Protein AF-A0A067LDG4-F1 (afdb_monomer_lite)

Structure (mmCIF, N/CA/C/O backbone):
data_AF-A0A067LDG4-F1
#
_entry.id   AF-A0A067LDG4-F1
#
loop_
_atom_site.group_PDB
_atom_site.id
_atom_site.type_symbol
_atom_site.label_atom_id
_atom_site.label_alt_id
_atom_site.label_comp_id
_atom_site.label_asym_id
_atom_site.label_entity_id
_atom_site.label_seq_id
_atom_site.pdbx_PDB_ins_code
_atom_site.Cartn_x
_atom_site.Cartn_y
_atom_site.Cartn_z
_atom_site.occupancy
_atom_site.B_iso_or_equiv
_atom_site.auth_seq_id
_atom_site.auth_comp_id
_atom_site.auth_asym_id
_atom_site.auth_atom_id
_atom_site.pdbx_PDB_model_num
ATOM 1 N N . MET A 1 1 ? 9.334 7.105 29.281 1.00 53.78 1 MET A N 1
ATOM 2 C CA . MET A 1 1 ? 8.757 7.695 30.504 1.00 53.78 1 MET A CA 1
ATOM 3 C C . MET A 1 1 ? 7.246 7.541 30.414 1.00 53.78 1 MET A C 1
ATOM 5 O O . MET A 1 1 ? 6.688 7.866 29.380 1.00 53.78 1 MET A O 1
ATOM 9 N N . MET A 1 2 ? 6.583 6.983 31.432 1.00 57.06 2 MET A N 1
ATOM 10 C CA . MET A 1 2 ? 5.115 6.797 31.437 1.00 57.06 2 MET A CA 1
ATOM 11 C C . MET A 1 2 ? 4.341 8.130 31.498 1.00 57.06 2 MET A C 1
ATOM 13 O O . MET A 1 2 ? 3.148 8.171 31.218 1.00 57.06 2 MET A O 1
ATOM 17 N N . THR A 1 3 ? 5.025 9.218 31.853 1.00 65.62 3 THR A N 1
ATOM 18 C CA . THR A 1 3 ? 4.468 10.563 32.041 1.00 65.62 3 THR A CA 1
ATOM 19 C C . THR A 1 3 ? 4.095 11.250 30.730 1.00 65.62 3 THR A C 1
ATOM 21 O O . THR A 1 3 ? 3.073 11.927 30.677 1.00 65.62 3 THR A O 1
ATOM 24 N N . ASP A 1 4 ? 4.849 11.019 29.652 1.00 75.94 4 ASP A N 1
ATOM 25 C CA . ASP A 1 4 ? 4.655 11.737 28.384 1.00 75.94 4 ASP A CA 1
ATOM 26 C C . ASP A 1 4 ? 3.335 11.359 27.700 1.00 75.94 4 ASP A C 1
ATOM 28 O O . ASP A 1 4 ? 2.701 12.198 27.064 1.00 75.94 4 ASP A O 1
ATOM 32 N N . PHE A 1 5 ? 2.895 10.107 27.860 1.00 75.81 5 PHE A N 1
ATOM 33 C CA . PHE A 1 5 ? 1.626 9.628 27.307 1.00 75.81 5 PHE A CA 1
ATOM 34 C C . PHE A 1 5 ? 0.422 10.218 28.051 1.00 75.81 5 PHE A C 1
ATOM 36 O O . PHE A 1 5 ? -0.535 10.664 27.425 1.00 75.81 5 PHE A O 1
ATOM 43 N N . ALA A 1 6 ? 0.483 10.279 29.384 1.00 77.94 6 ALA A N 1
ATOM 44 C CA . ALA A 1 6 ? -0.567 10.899 30.190 1.00 77.94 6 ALA A CA 1
ATOM 45 C C . ALA A 1 6 ? -0.684 12.404 29.899 1.00 77.94 6 ALA A C 1
ATOM 47 O O . ALA A 1 6 ? -1.790 12.920 29.747 1.00 77.94 6 ALA A O 1
ATOM 48 N N . GLU A 1 7 ? 0.445 13.102 29.747 1.00 79.94 7 GLU A N 1
ATOM 49 C CA . GLU A 1 7 ? 0.438 14.506 29.330 1.00 79.94 7 GLU A CA 1
ATOM 50 C C . GLU A 1 7 ? -0.125 14.707 27.919 1.00 79.94 7 GLU A C 1
ATOM 52 O O . GLU A 1 7 ? -0.847 15.677 27.687 1.00 79.94 7 GLU A O 1
ATOM 57 N N . GLN A 1 8 ? 0.184 13.811 26.979 1.00 77.88 8 GLN A N 1
ATOM 58 C CA . GLN A 1 8 ? -0.366 13.860 25.622 1.00 77.88 8 GLN A CA 1
ATOM 59 C C . GLN A 1 8 ? -1.874 13.596 25.597 1.00 77.88 8 GLN A C 1
ATOM 61 O O . GLN A 1 8 ? -2.580 14.271 24.854 1.00 77.88 8 GLN A O 1
ATOM 66 N N . LEU A 1 9 ? -2.382 12.691 26.441 1.00 74.69 9 LEU A N 1
ATOM 67 C CA . LEU A 1 9 ? -3.823 12.463 26.587 1.00 74.69 9 LEU A CA 1
ATOM 68 C C . LEU A 1 9 ? -4.543 13.707 27.114 1.00 74.69 9 LEU A C 1
ATOM 70 O O . LEU A 1 9 ? -5.576 14.086 26.575 1.00 74.69 9 LEU A O 1
ATOM 74 N N . ILE A 1 10 ? -3.980 14.387 28.114 1.00 77.50 10 ILE A N 1
ATOM 75 C CA . ILE A 1 10 ? -4.567 15.621 28.665 1.00 77.50 10 ILE A CA 1
ATOM 76 C C . ILE A 1 10 ? -4.559 16.759 27.631 1.00 77.50 10 ILE A C 1
ATOM 78 O O . ILE A 1 10 ? -5.457 17.595 27.625 1.00 77.50 10 ILE A O 1
ATOM 82 N N . LYS A 1 11 ? -3.552 16.795 26.751 1.00 81.56 11 LYS A N 1
ATOM 83 C CA . LYS A 1 11 ? -3.420 17.794 25.676 1.00 81.56 11 LYS A CA 1
ATOM 84 C C . LYS A 1 11 ? -4.180 17.415 24.398 1.00 81.56 11 LYS A C 1
ATOM 86 O O . LYS A 1 11 ? -4.167 18.198 23.449 1.00 81.56 11 LYS A O 1
ATOM 91 N N . SER A 1 12 ? -4.793 16.231 24.342 1.00 76.00 12 SER A N 1
ATOM 92 C CA . SER A 1 12 ? -5.515 15.786 23.153 1.00 76.00 12 SER A CA 1
ATOM 93 C C . SER A 1 12 ? -6.808 16.589 22.971 1.00 76.00 12 SER A C 1
ATOM 95 O O . SER A 1 12 ? -7.459 16.946 23.955 1.00 76.00 12 SER A O 1
ATOM 97 N N . PRO A 1 13 ? -7.164 16.941 21.726 1.00 81.81 13 PRO A N 1
ATOM 98 C CA . PRO A 1 13 ? -8.389 17.675 21.458 1.00 81.81 13 PRO A CA 1
ATOM 99 C C . PRO A 1 13 ? -9.611 16.849 21.863 1.00 81.81 13 PRO A C 1
ATOM 101 O O . PRO A 1 13 ? -9.662 15.638 21.644 1.00 81.81 13 PRO A O 1
ATOM 104 N N . GLU A 1 14 ? -10.602 17.524 22.442 1.00 85.00 14 GLU A N 1
ATOM 105 C CA . GLU A 1 14 ? -11.849 16.891 22.852 1.00 85.00 14 GLU A CA 1
ATOM 106 C C . GLU A 1 14 ? -12.592 16.375 21.604 1.00 85.00 14 GLU A C 1
ATOM 108 O O . GLU A 1 14 ? -12.735 17.117 20.624 1.00 85.00 14 GLU A O 1
ATOM 113 N N . PRO A 1 15 ? -13.020 15.101 21.579 1.00 84.69 15 PRO A N 1
ATOM 114 C CA . PRO A 1 15 ? -13.670 14.536 20.408 1.00 84.69 15 PRO A CA 1
ATOM 115 C C . PRO A 1 15 ? -15.027 15.201 20.171 1.00 84.69 15 PRO A C 1
ATOM 117 O O . PRO A 1 15 ? -15.773 15.500 21.105 1.00 84.69 15 PRO A O 1
ATOM 120 N N . SER A 1 16 ? -15.381 15.388 18.901 1.00 90.56 16 SER A N 1
ATOM 121 C CA . SER A 1 16 ? -16.717 15.863 18.535 1.00 90.56 16 SER A CA 1
ATOM 122 C C . SER A 1 16 ? -17.799 14.839 18.903 1.00 90.56 16 SER A C 1
ATOM 12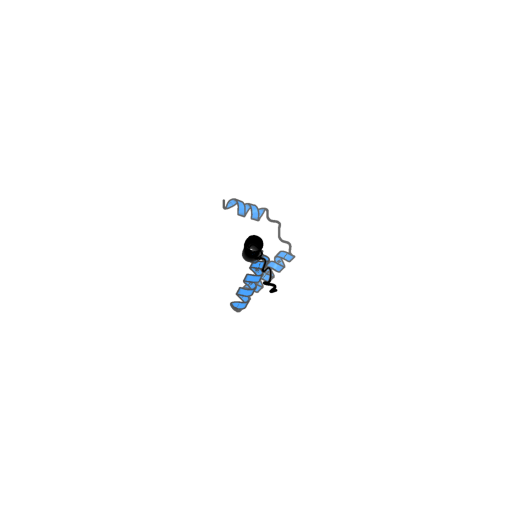4 O O . SER A 1 16 ? -17.545 13.638 19.025 1.00 90.56 16 SER A O 1
ATOM 126 N N . PHE A 1 17 ? -19.045 15.303 19.030 1.00 87.38 17 PHE A N 1
ATOM 127 C CA . PHE A 1 17 ? -20.190 14.427 19.293 1.00 87.38 17 PHE A CA 1
ATOM 128 C C . PHE A 1 17 ? -20.355 13.341 18.217 1.00 87.38 17 PHE A C 1
ATOM 130 O O . PHE A 1 17 ? -20.630 12.190 18.540 1.00 87.38 17 PHE A O 1
ATOM 137 N N . GLU A 1 18 ? -20.127 13.679 16.948 1.00 90.31 18 GLU A N 1
ATOM 138 C CA . GLU A 1 18 ? -20.181 12.732 15.828 1.00 90.31 18 GLU A 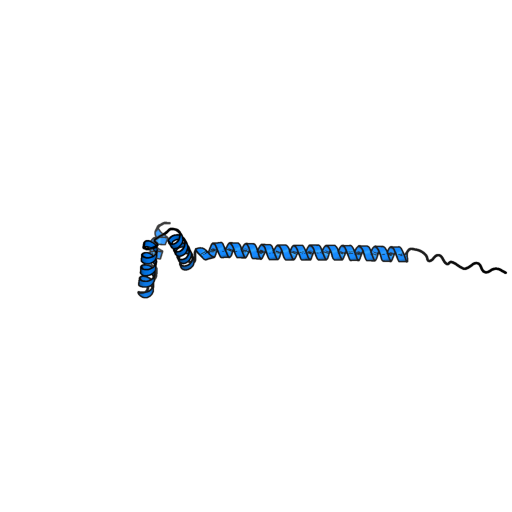CA 1
ATOM 139 C C . GLU A 1 18 ? -19.119 11.637 15.968 1.00 90.31 18 GLU A C 1
ATOM 141 O O . GLU A 1 18 ? -19.430 10.457 15.814 1.00 90.31 18 GLU A O 1
ATOM 146 N N . GLN A 1 19 ? -17.894 12.003 16.358 1.00 83.38 19 GLN A N 1
ATOM 147 C CA . GLN A 1 19 ? -16.825 11.038 16.632 1.00 83.38 19 GLN A CA 1
ATOM 148 C C . GLN A 1 19 ? -17.150 10.142 17.834 1.00 83.38 19 GLN A C 1
ATOM 150 O O . GLN A 1 19 ? -16.881 8.942 17.790 1.00 83.38 19 GLN A O 1
ATOM 155 N N . LEU A 1 20 ? -17.764 10.690 18.888 1.00 87.81 20 LEU A N 1
ATOM 156 C CA . LEU A 1 20 ? -18.212 9.912 20.048 1.00 87.81 20 LEU A CA 1
ATOM 157 C C . LEU A 1 20 ? -19.317 8.913 19.677 1.00 87.81 20 LEU A C 1
ATOM 159 O O . LEU A 1 20 ? -19.275 7.756 20.104 1.00 87.81 20 LEU A O 1
ATOM 163 N N . VAL A 1 21 ? -20.296 9.338 18.874 1.00 86.88 21 VAL A N 1
ATOM 164 C CA . VAL A 1 21 ? -21.394 8.482 18.405 1.00 86.88 21 VAL A CA 1
ATOM 165 C C . VAL A 1 21 ? -20.870 7.380 17.489 1.00 86.88 21 VAL A C 1
ATOM 167 O O . VAL A 1 21 ? -21.218 6.215 17.693 1.00 86.88 21 VAL A O 1
ATOM 170 N N . GLU A 1 22 ? -20.007 7.717 16.531 1.00 86.19 22 GLU A N 1
ATOM 171 C CA . GLU A 1 22 ? -19.431 6.741 15.604 1.00 86.19 22 GLU A CA 1
ATOM 172 C C . GLU A 1 22 ? -18.543 5.734 16.344 1.00 86.19 22 GLU A C 1
ATOM 174 O O . GLU A 1 22 ? -18.711 4.526 16.178 1.00 86.19 22 GLU A O 1
ATOM 179 N N . GLY A 1 23 ? -17.689 6.200 17.264 1.00 83.62 23 GLY A N 1
ATOM 180 C CA . GLY A 1 23 ? -16.870 5.327 18.110 1.00 83.62 23 GLY A CA 1
ATOM 181 C C . GLY A 1 23 ? -17.706 4.405 19.004 1.00 83.62 23 GLY A C 1
ATOM 182 O O . GLY A 1 23 ? -17.402 3.220 19.149 1.00 83.62 23 GLY A O 1
ATOM 183 N N . THR A 1 24 ? -18.812 4.904 19.561 1.00 87.25 24 THR A N 1
ATOM 184 C CA . THR A 1 24 ? -19.726 4.087 20.377 1.00 87.25 24 THR A CA 1
ATOM 185 C C . THR A 1 24 ? -20.442 3.037 19.533 1.00 87.25 24 THR A C 1
ATOM 187 O O . THR A 1 24 ? -20.510 1.869 19.918 1.00 87.25 24 THR A O 1
ATOM 190 N N . LYS A 1 25 ? -20.949 3.426 18.360 1.00 87.12 25 LYS A N 1
ATOM 191 C CA . LYS A 1 25 ? -21.591 2.515 17.408 1.00 87.12 25 LYS A CA 1
ATOM 192 C C . LYS A 1 25 ? -20.621 1.422 16.968 1.00 87.12 25 LYS A C 1
ATOM 194 O O . LYS A 1 25 ? -20.996 0.251 16.951 1.00 87.12 25 LYS A O 1
ATOM 199 N N . PHE A 1 26 ? -19.370 1.791 16.708 1.00 81.62 26 PHE A N 1
ATOM 200 C CA . PHE A 1 26 ? -18.296 0.862 16.404 1.00 81.62 26 PHE A CA 1
ATOM 201 C C . PHE A 1 26 ? -18.085 -0.157 17.543 1.00 81.62 26 PHE A C 1
ATOM 203 O O . PHE A 1 26 ? -18.183 -1.363 17.308 1.00 81.62 26 PHE A O 1
ATOM 210 N N . MET A 1 27 ? -17.917 0.290 18.793 1.00 82.81 27 MET A N 1
ATOM 211 C CA . MET A 1 27 ? -17.735 -0.606 19.950 1.00 82.81 27 MET A CA 1
ATOM 212 C C . MET A 1 27 ? -18.927 -1.541 20.194 1.00 82.81 27 MET A C 1
ATOM 214 O O . MET A 1 27 ? -18.744 -2.735 20.428 1.00 82.81 27 MET A O 1
ATOM 218 N N . VAL A 1 28 ? -20.158 -1.033 20.102 1.00 84.75 28 VAL A N 1
ATOM 219 C CA . VAL A 1 28 ? -21.374 -1.857 20.234 1.00 84.75 28 VAL A CA 1
ATOM 220 C C . VAL A 1 28 ? -21.401 -2.940 19.161 1.00 84.75 28 VAL A C 1
ATOM 222 O O . VAL A 1 28 ? -21.711 -4.098 19.432 1.00 84.75 28 VAL A O 1
ATOM 225 N N . SER A 1 29 ? -21.025 -2.569 17.944 1.00 78.00 29 SER A N 1
ATOM 226 C CA . SER A 1 29 ? -21.025 -3.467 16.804 1.00 78.00 29 SER A CA 1
ATOM 227 C C . SER A 1 29 ? -19.948 -4.564 16.907 1.00 78.00 29 SER A C 1
ATOM 229 O O . SER A 1 29 ? -20.184 -5.685 16.463 1.00 78.00 29 SER A O 1
ATOM 231 N N . MET A 1 30 ? -18.823 -4.287 17.578 1.00 75.12 30 MET A N 1
ATOM 232 C CA . MET A 1 30 ? -17.803 -5.279 17.945 1.00 75.12 30 MET A CA 1
ATOM 233 C C . MET A 1 30 ? -18.330 -6.303 18.953 1.00 75.12 30 MET A C 1
ATOM 235 O O . MET A 1 30 ? -18.195 -7.504 18.743 1.00 75.12 30 MET A O 1
ATOM 239 N N . VAL A 1 31 ? -18.979 -5.840 20.024 1.00 78.94 31 VAL A N 1
ATOM 240 C CA . VAL A 1 31 ? -19.537 -6.711 21.076 1.00 78.94 31 VAL A CA 1
ATOM 241 C C . VAL A 1 31 ? -20.678 -7.590 20.548 1.00 78.94 31 VAL A C 1
ATOM 243 O O . VAL A 1 31 ? -20.911 -8.682 21.059 1.00 78.94 31 VAL A O 1
ATOM 246 N N . GLN A 1 32 ? -21.378 -7.134 19.509 1.00 80.00 32 GLN A N 1
ATOM 247 C CA . GLN A 1 32 ? -22.469 -7.866 18.864 1.00 80.00 32 GLN A CA 1
ATOM 248 C C . GLN A 1 32 ? -22.018 -8.857 17.783 1.00 80.00 32 GLN A C 1
ATOM 250 O O . GLN A 1 32 ? -22.865 -9.572 17.248 1.00 80.00 32 GLN A O 1
ATOM 255 N N . ALA A 1 33 ? -20.727 -8.915 17.435 1.00 77.56 33 ALA A N 1
ATOM 256 C CA . ALA A 1 33 ? -20.234 -9.876 16.453 1.00 77.56 33 ALA A CA 1
ATOM 257 C C . ALA A 1 33 ? -20.485 -11.307 16.957 1.00 77.56 33 ALA A C 1
ATOM 259 O O . ALA A 1 33 ? -19.919 -11.747 17.956 1.00 77.56 33 ALA A O 1
ATOM 260 N N . SER A 1 34 ? -21.383 -12.018 16.276 1.00 65.56 34 SER A N 1
ATOM 261 C CA . SER A 1 34 ? -21.987 -13.255 16.786 1.00 65.56 34 SER A CA 1
ATOM 262 C C . SER A 1 34 ? -21.173 -14.509 16.462 1.00 65.56 34 SER A C 1
ATOM 264 O O . SER A 1 34 ? -21.423 -15.584 17.007 1.00 65.56 34 SER A O 1
ATOM 266 N N . ASN A 1 35 ? -20.189 -14.380 15.570 1.00 80.62 35 ASN A N 1
ATOM 267 C CA . ASN A 1 35 ? -19.291 -15.453 15.173 1.00 80.62 35 ASN A CA 1
ATOM 268 C C . ASN A 1 35 ? -17.875 -14.927 14.882 1.00 80.62 35 ASN A C 1
ATOM 270 O O . ASN A 1 35 ? -17.665 -13.742 14.614 1.00 80.62 35 ASN A O 1
ATOM 274 N N . GLY A 1 36 ? -16.896 -15.836 14.920 1.00 78.38 36 GLY A N 1
ATOM 275 C CA . GLY A 1 36 ? -15.480 -15.497 14.760 1.00 78.38 36 GLY A CA 1
ATOM 276 C C . GLY A 1 36 ? -15.144 -14.827 13.425 1.00 78.38 36 GLY A C 1
ATOM 277 O O . GLY A 1 36 ? -14.244 -14.000 13.379 1.00 78.38 36 GLY A O 1
ATOM 278 N N . THR A 1 37 ? -15.884 -15.119 12.354 1.00 80.81 37 THR A N 1
ATOM 279 C CA . THR A 1 37 ? -15.642 -14.539 11.025 1.00 80.81 37 THR A CA 1
ATOM 280 C C . THR A 1 37 ? -16.107 -13.082 10.947 1.00 80.81 37 THR A C 1
ATOM 282 O O . THR A 1 37 ? -15.392 -12.242 10.404 1.00 80.81 37 THR A O 1
ATOM 285 N N . GLU A 1 38 ? -17.264 -12.757 11.535 1.00 82.44 38 GLU A N 1
ATOM 286 C CA . GLU A 1 38 ? -17.732 -11.372 11.702 1.00 82.44 38 GLU A CA 1
ATOM 287 C C . GLU A 1 38 ? -16.796 -10.567 12.604 1.00 82.44 38 GLU A C 1
ATOM 289 O O . GLU A 1 38 ? -16.495 -9.413 12.303 1.00 82.44 38 GLU A O 1
ATOM 294 N N . TRP A 1 39 ? -16.303 -11.180 13.682 1.00 82.81 39 TRP A N 1
ATOM 295 C CA . TRP A 1 39 ? -15.325 -10.561 14.571 1.00 82.81 39 TRP A CA 1
ATOM 296 C C . TRP A 1 39 ? -14.013 -10.253 13.842 1.00 82.81 39 TRP A C 1
ATOM 298 O O . TRP A 1 39 ? -13.553 -9.116 13.873 1.00 82.81 39 TRP A O 1
ATOM 308 N N . SER A 1 40 ? -13.445 -11.226 13.119 1.00 81.69 40 SER A N 1
ATOM 309 C CA . SER A 1 40 ? -12.226 -11.025 12.324 1.00 81.69 40 SER A CA 1
ATOM 310 C C . SER A 1 40 ? -12.390 -9.927 11.276 1.00 81.69 40 SER A C 1
ATOM 312 O O . SER A 1 40 ? -11.502 -9.095 11.125 1.00 81.69 40 SER A O 1
ATOM 314 N N . LYS A 1 41 ? -13.538 -9.881 10.590 1.00 83.62 41 LYS A N 1
ATOM 315 C CA . LYS A 1 41 ? -13.823 -8.828 9.611 1.00 83.62 41 LYS A CA 1
ATOM 316 C C . LYS A 1 41 ? -13.862 -7.440 10.260 1.00 83.62 41 LYS A C 1
ATOM 318 O O . LYS A 1 41 ? -13.261 -6.509 9.736 1.00 83.62 41 LYS A O 1
ATOM 323 N N . ARG A 1 42 ? -14.531 -7.303 11.407 1.00 79.56 42 ARG A N 1
ATOM 324 C CA . ARG A 1 42 ? -14.625 -6.023 12.125 1.00 79.56 42 ARG A CA 1
ATOM 325 C C . ARG A 1 42 ? -13.300 -5.582 12.742 1.00 79.56 42 ARG A C 1
ATOM 327 O O . ARG A 1 42 ? -13.047 -4.387 12.810 1.00 79.56 42 ARG A O 1
ATOM 334 N N . ILE A 1 43 ? -12.456 -6.526 13.163 1.00 79.19 43 ILE A N 1
ATOM 335 C CA . ILE A 1 43 ? -11.084 -6.233 13.593 1.00 79.19 43 ILE A CA 1
ATOM 336 C C . ILE A 1 43 ? -10.271 -5.660 12.429 1.00 79.19 43 ILE A C 1
ATOM 338 O O . ILE A 1 43 ? -9.634 -4.633 12.621 1.00 79.19 43 ILE A O 1
ATOM 342 N N . SER A 1 44 ? -10.352 -6.230 11.222 1.00 79.88 44 SER A N 1
ATOM 343 C CA . SER A 1 44 ? -9.679 -5.632 10.057 1.00 79.88 44 SER A CA 1
ATOM 344 C C . SER A 1 44 ? -10.193 -4.226 9.733 1.00 79.88 44 SER A C 1
ATOM 346 O O . SER A 1 44 ? -9.393 -3.325 9.522 1.00 79.88 44 SER A O 1
ATOM 348 N N . GLU A 1 45 ? -11.509 -3.995 9.761 1.00 79.19 45 GLU A N 1
ATOM 349 C CA . GLU A 1 45 ? -12.077 -2.649 9.558 1.00 79.19 45 GLU A CA 1
ATOM 350 C C . GLU A 1 45 ? -11.619 -1.652 10.645 1.00 79.19 45 GLU A C 1
ATOM 352 O O . GLU A 1 45 ? -11.445 -0.464 10.374 1.00 79.19 45 GLU A O 1
ATOM 357 N N . PHE A 1 46 ? -11.382 -2.129 11.873 1.00 77.19 46 PHE A N 1
ATOM 358 C CA . PHE A 1 46 ? -10.821 -1.326 12.962 1.00 77.19 46 PHE A CA 1
ATOM 359 C C . PHE A 1 46 ? -9.348 -0.983 12.753 1.00 77.19 46 PHE A C 1
ATOM 361 O O . PHE A 1 46 ? -8.937 0.148 12.997 1.00 77.19 46 PHE A O 1
ATOM 368 N N . GLU A 1 47 ? -8.546 -1.961 12.335 1.00 76.50 47 GLU A N 1
ATOM 369 C CA . GLU A 1 47 ? -7.124 -1.781 12.047 1.00 76.50 47 GLU A CA 1
ATOM 370 C C . GLU A 1 47 ? -6.924 -0.774 10.911 1.00 76.50 47 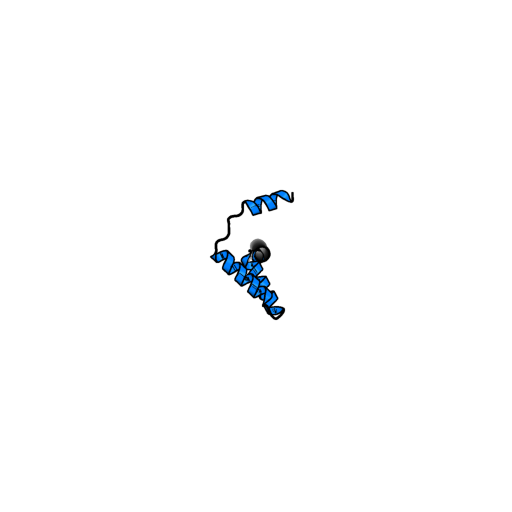GLU A C 1
ATOM 372 O O . GLU A 1 47 ? -6.040 0.079 11.010 1.00 76.50 47 GLU A O 1
ATOM 377 N N . ASP A 1 48 ? -7.787 -0.812 9.893 1.00 73.62 48 ASP A N 1
ATOM 378 C CA . ASP A 1 48 ? -7.840 0.185 8.822 1.00 73.62 48 ASP A CA 1
ATOM 379 C C . ASP A 1 48 ? -8.258 1.566 9.353 1.00 73.62 48 ASP A C 1
ATOM 381 O O . ASP A 1 48 ? -7.603 2.563 9.053 1.00 73.62 48 ASP A O 1
ATOM 385 N N . PHE A 1 49 ? -9.296 1.645 10.199 1.00 71.88 49 PHE A N 1
ATOM 386 C CA . PHE A 1 49 ? -9.730 2.903 10.826 1.00 71.88 49 PHE A CA 1
ATOM 387 C C . PHE A 1 49 ? -8.629 3.557 11.675 1.00 71.88 49 PHE A C 1
ATOM 389 O O . PHE A 1 49 ? -8.480 4.779 11.671 1.00 71.88 49 PHE A O 1
ATOM 396 N N . LEU A 1 50 ? -7.841 2.753 12.392 1.00 72.31 50 LEU A N 1
ATOM 397 C CA . LEU A 1 50 ? -6.710 3.228 13.188 1.00 72.31 50 LEU A CA 1
ATOM 398 C C . LEU A 1 50 ? -5.451 3.510 12.348 1.00 72.31 50 LEU A C 1
ATOM 400 O O . LEU A 1 50 ? -4.464 4.002 12.893 1.00 72.31 50 LEU A O 1
ATOM 404 N N . GLY A 1 51 ? -5.460 3.191 11.049 1.00 68.06 51 GLY A N 1
ATOM 405 C CA . GLY A 1 51 ? -4.294 3.308 10.169 1.00 68.06 51 GLY A CA 1
ATOM 406 C C . GLY A 1 51 ? -3.175 2.308 10.483 1.00 68.06 51 GLY A C 1
ATOM 407 O O . GLY A 1 51 ? -2.048 2.483 10.032 1.00 68.06 51 GLY A O 1
ATOM 408 N N . ILE A 1 52 ? -3.467 1.265 11.263 1.00 69.25 52 ILE A N 1
ATOM 409 C CA . ILE A 1 52 ? -2.503 0.244 11.700 1.00 69.25 52 ILE A CA 1
ATOM 410 C C . ILE A 1 52 ? -2.434 -0.901 10.677 1.00 69.25 52 ILE A C 1
ATOM 412 O O . ILE A 1 52 ? -1.367 -1.479 10.469 1.00 69.25 52 ILE A O 1
ATOM 416 N N . GLY A 1 53 ? -3.547 -1.197 9.995 1.00 62.66 53 GLY A N 1
ATOM 417 C CA . GLY A 1 53 ? -3.620 -2.227 8.950 1.00 62.66 53 GLY A CA 1
ATOM 418 C C . GLY A 1 53 ? -2.809 -1.888 7.693 1.00 62.66 53 GLY A C 1
ATOM 419 O O . GLY A 1 53 ? -2.324 -2.776 6.986 1.00 62.66 53 GLY A O 1
ATOM 420 N N . ASP A 1 54 ? -2.583 -0.598 7.449 1.00 63.59 54 ASP A N 1
ATOM 421 C CA . ASP A 1 54 ? -2.022 -0.106 6.193 1.00 63.59 54 ASP A CA 1
ATOM 422 C C . ASP A 1 54 ? -0.483 -0.050 6.197 1.00 63.59 54 ASP A C 1
ATOM 424 O O . ASP A 1 54 ? 0.150 -0.196 5.153 1.00 63.59 54 ASP A O 1
ATOM 428 N N . GLU A 1 55 ? 0.163 0.083 7.360 1.00 64.44 55 GLU A N 1
ATOM 429 C CA . GLU A 1 55 ? 1.625 0.253 7.455 1.00 64.44 55 GLU A CA 1
ATOM 430 C C . GLU A 1 55 ? 2.384 -1.019 7.019 1.00 64.44 55 GLU A C 1
ATOM 432 O O . GLU A 1 55 ? 3.342 -0.959 6.241 1.00 64.44 55 GLU A O 1
ATOM 437 N N . ALA A 1 56 ? 1.917 -2.200 7.447 1.00 62.69 56 ALA A N 1
ATOM 438 C CA . ALA A 1 56 ? 2.509 -3.478 7.046 1.00 62.69 56 ALA A CA 1
ATOM 439 C C . ALA A 1 56 ? 2.220 -3.805 5.570 1.00 62.69 56 ALA A C 1
ATOM 441 O O . ALA A 1 56 ? 3.111 -4.257 4.844 1.00 62.69 56 ALA A O 1
ATOM 442 N N . SER A 1 57 ? 0.997 -3.527 5.102 1.00 72.00 57 SER A N 1
ATOM 443 C CA . SER A 1 57 ? 0.601 -3.682 3.696 1.00 72.00 57 SER A CA 1
ATOM 444 C C . SER A 1 57 ? 1.444 -2.788 2.779 1.00 72.00 57 SER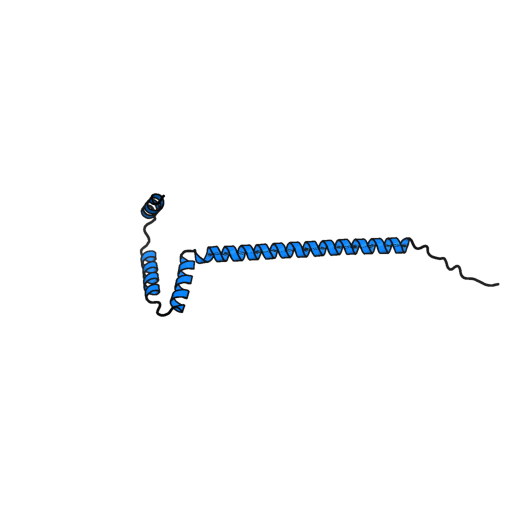 A C 1
ATOM 446 O O . SER A 1 57 ? 1.982 -3.244 1.764 1.00 72.00 57 SER A O 1
ATOM 448 N N . LYS A 1 58 ? 1.669 -1.536 3.186 1.00 75.62 58 LYS A N 1
ATOM 449 C CA . LYS A 1 58 ? 2.510 -0.564 2.485 1.00 75.62 58 LYS A CA 1
ATOM 450 C C . LYS A 1 58 ? 3.964 -1.021 2.397 1.00 75.62 58 LYS A C 1
ATOM 452 O O . LYS A 1 58 ? 4.525 -1.010 1.302 1.00 75.62 58 LYS A O 1
ATOM 457 N N . MET A 1 59 ? 4.546 -1.517 3.492 1.00 77.62 59 MET A N 1
ATOM 458 C CA . MET A 1 59 ? 5.902 -2.085 3.487 1.00 77.62 59 MET A CA 1
ATOM 459 C C . MET A 1 59 ? 6.033 -3.276 2.526 1.00 77.62 59 MET A C 1
ATOM 461 O O . MET A 1 59 ? 7.011 -3.371 1.784 1.00 77.62 59 MET A O 1
ATOM 465 N N . VAL A 1 60 ? 5.049 -4.180 2.501 1.00 80.56 60 VAL A N 1
ATOM 466 C CA . VAL A 1 60 ? 5.054 -5.348 1.603 1.00 80.56 60 VAL A CA 1
ATOM 467 C C . VAL A 1 60 ? 4.966 -4.921 0.137 1.00 80.56 60 VAL A C 1
ATOM 469 O O . VAL A 1 60 ? 5.713 -5.435 -0.701 1.00 80.56 60 VAL A O 1
ATOM 472 N N . GLN A 1 61 ? 4.096 -3.962 -0.193 1.00 83.31 61 GLN A N 1
ATOM 473 C CA . GLN A 1 61 ? 3.998 -3.428 -1.555 1.00 83.31 61 GLN A CA 1
ATOM 474 C C . GLN A 1 61 ? 5.270 -2.682 -1.971 1.00 83.31 61 GLN A C 1
ATOM 476 O O . GLN A 1 61 ? 5.716 -2.828 -3.109 1.00 83.31 61 GLN A O 1
ATOM 481 N N . GLU A 1 62 ? 5.901 -1.947 -1.053 1.00 85.75 62 GLU A N 1
ATOM 482 C CA . GLU A 1 62 ? 7.167 -1.258 -1.299 1.00 85.75 62 GLU A CA 1
ATOM 483 C C . GLU A 1 62 ? 8.302 -2.247 -1.605 1.00 85.75 62 GLU A C 1
ATOM 485 O O . GLU A 1 62 ? 9.009 -2.089 -2.603 1.00 85.75 62 GLU A O 1
ATOM 490 N N . GLN A 1 63 ? 8.448 -3.311 -0.808 1.00 93.19 63 GLN A N 1
ATOM 491 C CA . GLN A 1 63 ? 9.437 -4.364 -1.071 1.00 93.19 63 GLN A CA 1
ATOM 492 C C . GLN A 1 63 ? 9.166 -5.080 -2.399 1.00 93.19 63 GLN A C 1
ATOM 494 O O . GLN A 1 63 ? 10.089 -5.348 -3.167 1.00 93.19 63 GLN A O 1
ATOM 499 N N . LYS A 1 64 ? 7.893 -5.326 -2.725 1.00 92.44 64 LYS A N 1
ATOM 500 C CA . LYS A 1 64 ? 7.488 -5.930 -4.000 1.00 92.44 64 LYS A CA 1
ATOM 501 C C . LYS A 1 64 ? 7.805 -5.030 -5.197 1.00 92.44 64 LYS A C 1
ATOM 503 O O . LYS A 1 64 ? 8.239 -5.527 -6.236 1.00 92.44 64 LYS A O 1
ATOM 508 N N . ALA A 1 65 ? 7.607 -3.721 -5.068 1.00 91.12 65 ALA A N 1
ATOM 509 C CA . ALA A 1 65 ? 7.976 -2.752 -6.095 1.00 91.12 65 ALA A CA 1
ATOM 510 C C . ALA A 1 65 ? 9.499 -2.705 -6.292 1.00 91.12 65 ALA A C 1
ATOM 512 O O . ALA A 1 65 ? 9.970 -2.803 -7.424 1.00 91.12 65 ALA A O 1
ATOM 513 N N . LYS A 1 66 ? 10.270 -2.656 -5.198 1.00 94.62 66 LYS A N 1
ATOM 514 C CA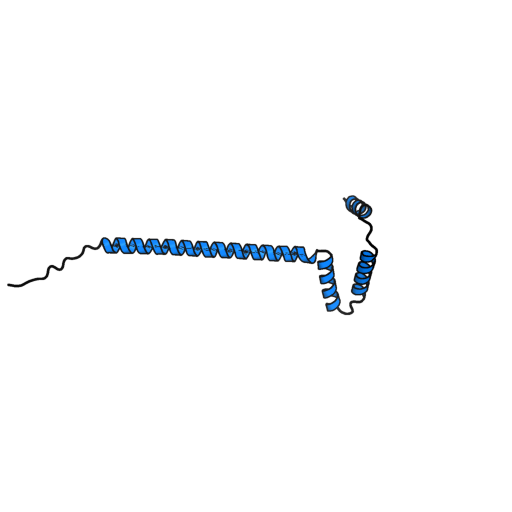 . LYS A 1 66 ? 11.741 -2.700 -5.227 1.00 94.62 66 LYS A CA 1
ATOM 515 C C . LYS A 1 66 ? 12.268 -3.967 -5.905 1.00 94.62 66 LYS A C 1
ATOM 517 O O . LYS A 1 66 ? 13.129 -3.872 -6.775 1.00 94.62 66 LYS A O 1
ATOM 522 N N . ALA A 1 67 ? 11.704 -5.131 -5.578 1.00 96.12 67 ALA A N 1
ATOM 523 C CA . ALA A 1 67 ? 12.082 -6.400 -6.199 1.00 96.12 67 ALA A CA 1
ATOM 524 C C . ALA A 1 67 ? 11.826 -6.412 -7.718 1.00 96.12 67 ALA A C 1
ATOM 526 O O . ALA A 1 67 ? 12.672 -6.873 -8.479 1.00 96.12 67 ALA A O 1
ATOM 527 N N . ARG A 1 68 ? 10.697 -5.853 -8.177 1.00 93.00 68 ARG A N 1
ATOM 528 C CA . ARG A 1 68 ? 10.385 -5.741 -9.615 1.00 93.00 68 ARG A CA 1
ATOM 529 C C . ARG A 1 68 ? 11.340 -4.813 -10.358 1.00 93.00 68 ARG A C 1
ATOM 531 O O . ARG A 1 68 ? 11.723 -5.119 -11.485 1.00 93.00 68 ARG A O 1
ATOM 538 N N . ILE A 1 69 ? 11.719 -3.694 -9.739 1.00 96.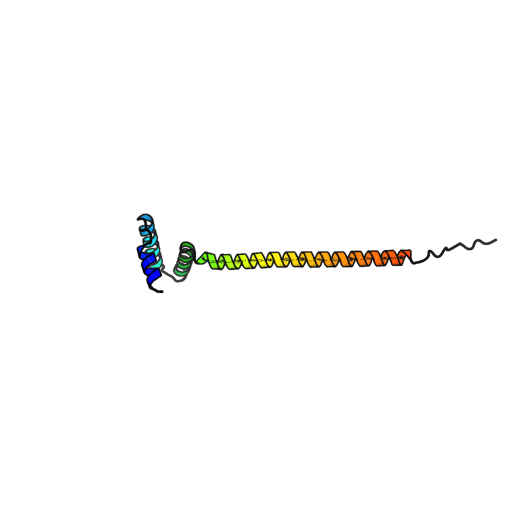12 69 ILE A N 1
ATOM 539 C CA . ILE A 1 69 ? 12.690 -2.760 -10.320 1.00 96.12 69 ILE A CA 1
ATOM 540 C C . ILE A 1 69 ? 14.050 -3.448 -10.449 1.00 96.12 69 ILE A C 1
ATOM 542 O O . ILE A 1 69 ? 14.616 -3.447 -11.535 1.00 96.12 69 ILE A O 1
ATOM 546 N N . LEU A 1 70 ? 14.530 -4.106 -9.389 1.00 94.62 70 LEU A N 1
ATOM 547 C CA . LEU A 1 70 ? 15.793 -4.851 -9.419 1.00 94.62 70 LEU A CA 1
ATOM 548 C C . LEU A 1 70 ? 15.793 -5.945 -10.490 1.00 94.62 70 LEU A C 1
ATOM 550 O O . LEU A 1 70 ? 16.741 -6.043 -11.260 1.00 94.62 70 LEU A O 1
ATOM 554 N N . GLN A 1 71 ? 14.713 -6.723 -10.588 1.00 93.81 71 GLN A N 1
ATOM 555 C CA . GLN A 1 71 ? 14.583 -7.751 -11.620 1.00 93.81 71 GLN A CA 1
ATOM 556 C C . GLN A 1 71 ? 14.628 -7.157 -13.035 1.00 93.81 71 GLN A C 1
ATOM 558 O O . GLN A 1 71 ? 15.242 -7.739 -13.921 1.00 93.81 71 GLN A O 1
ATOM 563 N N . SER A 1 72 ? 13.991 -6.002 -13.246 1.00 92.12 72 SER A N 1
ATOM 564 C CA . SER A 1 72 ? 13.989 -5.330 -14.550 1.00 92.12 72 SER A CA 1
ATOM 565 C C . SER A 1 72 ? 15.372 -4.790 -14.916 1.00 92.12 72 SER A C 1
ATOM 567 O O . SER A 1 72 ? 15.769 -4.895 -16.070 1.00 92.12 72 SER A O 1
ATOM 569 N N . VAL A 1 73 ? 16.110 -4.244 -13.943 1.00 93.38 73 VAL A N 1
ATOM 570 C CA . VAL A 1 73 ? 17.483 -3.751 -14.146 1.00 93.38 73 VAL A CA 1
ATOM 571 C C . VAL A 1 73 ? 18.419 -4.897 -14.518 1.00 93.38 73 VAL A C 1
ATOM 573 O O . VAL A 1 73 ? 19.115 -4.794 -15.520 1.00 93.38 73 VAL A O 1
ATOM 576 N N . LEU A 1 74 ? 18.376 -6.007 -13.775 1.00 92.00 74 LEU A N 1
ATOM 577 C CA . LEU A 1 74 ? 19.197 -7.184 -14.072 1.00 92.00 74 LEU A CA 1
ATOM 578 C C . LEU A 1 74 ? 18.869 -7.775 -15.449 1.00 92.00 74 LEU A C 1
ATOM 580 O O . LEU A 1 74 ? 19.769 -8.091 -16.213 1.00 92.00 74 LEU A O 1
ATOM 584 N N . ALA A 1 75 ? 17.583 -7.858 -15.803 1.00 91.19 75 ALA A N 1
ATOM 585 C CA . ALA A 1 75 ? 17.174 -8.357 -17.114 1.00 91.19 75 ALA A CA 1
ATOM 586 C C . ALA A 1 75 ? 17.661 -7.470 -18.277 1.00 91.19 75 ALA A C 1
ATOM 588 O O . ALA A 1 75 ? 17.930 -7.980 -19.361 1.00 91.19 75 ALA A O 1
ATOM 589 N N . VAL A 1 76 ? 17.759 -6.153 -18.067 1.00 92.44 76 VAL A N 1
ATOM 590 C CA . VAL A 1 76 ? 18.325 -5.218 -19.052 1.00 92.44 76 VAL A CA 1
ATOM 591 C C . VAL A 1 76 ? 19.845 -5.365 -19.146 1.00 92.44 76 VAL A C 1
ATOM 593 O O . VAL A 1 76 ? 20.366 -5.412 -20.256 1.00 92.44 76 VAL A O 1
ATOM 596 N N . GLU A 1 77 ? 20.543 -5.475 -18.014 1.00 89.44 77 GLU A N 1
ATOM 597 C CA . GLU A 1 77 ? 22.002 -5.655 -17.966 1.00 89.44 77 GLU A CA 1
ATOM 598 C C . GLU A 1 77 ? 22.436 -6.958 -18.660 1.00 89.44 77 GLU A C 1
ATOM 600 O O . GLU A 1 77 ? 23.332 -6.947 -19.505 1.00 89.44 77 GLU A O 1
ATOM 605 N N . ASP A 1 78 ? 21.729 -8.062 -18.397 1.00 91.81 78 ASP A N 1
ATOM 606 C CA . ASP A 1 78 ? 21.974 -9.349 -19.055 1.00 91.81 78 ASP A CA 1
ATOM 607 C C . ASP A 1 78 ? 21.777 -9.266 -20.582 1.00 91.81 78 ASP A C 1
ATOM 609 O O . ASP A 1 78 ? 22.540 -9.860 -21.352 1.00 91.81 78 ASP A O 1
ATOM 613 N N . ALA A 1 79 ? 20.760 -8.525 -21.040 1.00 88.81 79 ALA A N 1
ATOM 614 C CA . ALA A 1 79 ? 20.487 -8.334 -22.463 1.00 88.81 79 ALA A CA 1
ATOM 615 C C . ALA A 1 79 ? 21.574 -7.491 -23.152 1.00 88.81 79 ALA A C 1
ATOM 617 O O . ALA A 1 79 ? 22.021 -7.849 -24.243 1.00 88.81 79 ALA A O 1
ATOM 618 N N . GLU A 1 80 ? 22.037 -6.420 -22.503 1.00 90.19 80 GLU A N 1
ATOM 619 C CA . GLU A 1 80 ? 23.126 -5.576 -23.006 1.00 90.19 80 GLU A CA 1
ATOM 620 C C . GLU A 1 80 ? 24.440 -6.369 -23.117 1.00 90.19 80 GLU A C 1
ATOM 622 O O . GLU A 1 80 ? 25.144 -6.296 -24.129 1.00 90.19 80 GLU A O 1
ATOM 627 N N . GLU A 1 81 ? 24.772 -7.184 -22.109 1.00 89.69 81 GLU A N 1
ATOM 628 C CA . GLU A 1 81 ? 25.989 -7.996 -22.150 1.00 89.69 81 GLU A CA 1
ATOM 629 C C . GLU A 1 81 ? 25.930 -9.068 -23.251 1.00 89.69 81 GLU A C 1
ATOM 631 O O . GLU A 1 81 ? 26.938 -9.326 -23.925 1.00 89.69 81 GLU A O 1
ATOM 636 N N . ALA A 1 82 ? 24.761 -9.674 -23.471 1.00 90.38 82 ALA A N 1
ATOM 637 C CA . ALA A 1 82 ? 24.553 -10.614 -24.568 1.00 90.38 82 ALA A CA 1
ATOM 638 C C . ALA A 1 82 ? 24.736 -9.940 -25.939 1.00 90.38 82 ALA A C 1
ATOM 640 O O . ALA A 1 82 ? 25.430 -10.486 -26.800 1.00 90.38 82 ALA A O 1
ATOM 641 N N . GLU A 1 83 ? 24.183 -8.740 -26.127 1.00 88.12 83 GLU A N 1
ATOM 642 C CA . GLU A 1 83 ? 24.330 -7.958 -27.359 1.00 88.12 83 GLU A CA 1
ATOM 643 C C . GLU A 1 83 ? 25.798 -7.590 -27.619 1.00 88.12 83 GLU A C 1
ATOM 645 O O . GLU A 1 83 ? 26.326 -7.817 -28.711 1.00 88.12 83 GLU A O 1
ATOM 650 N N . ARG A 1 84 ? 26.509 -7.125 -26.585 1.00 91.25 84 ARG A N 1
ATOM 651 C CA . ARG A 1 84 ? 27.935 -6.791 -26.683 1.00 91.25 84 ARG A CA 1
ATOM 652 C C . ARG A 1 84 ? 28.791 -7.995 -27.079 1.00 91.25 84 ARG A C 1
ATOM 654 O O . ARG A 1 84 ? 29.735 -7.852 -27.857 1.00 91.25 84 ARG A O 1
ATOM 661 N N . LYS A 1 85 ? 28.489 -9.183 -26.543 1.00 91.56 85 LYS A N 1
ATOM 662 C CA . LYS A 1 85 ? 29.186 -10.425 -26.916 1.00 91.56 85 LYS A CA 1
ATOM 663 C C . LYS A 1 85 ? 28.889 -10.828 -28.358 1.00 91.56 85 LYS A C 1
ATOM 665 O O . LYS A 1 85 ? 29.819 -11.230 -29.054 1.00 91.56 85 LYS A O 1
ATOM 670 N N . ALA A 1 86 ? 27.642 -10.693 -28.804 1.00 90.50 86 ALA A N 1
ATOM 671 C CA . ALA A 1 86 ? 27.248 -11.012 -30.173 1.00 90.50 86 ALA A CA 1
ATOM 672 C C . ALA A 1 86 ? 27.968 -10.117 -31.194 1.00 90.50 86 ALA A C 1
ATOM 674 O O . ALA A 1 86 ? 28.572 -10.633 -32.131 1.00 90.50 86 ALA A O 1
ATOM 675 N N . LEU A 1 87 ? 27.998 -8.800 -30.963 1.00 92.06 87 LEU A N 1
ATOM 676 C CA . LEU A 1 87 ? 28.704 -7.852 -31.833 1.00 92.06 87 LEU A CA 1
ATOM 677 C C . LEU A 1 87 ? 30.195 -8.184 -31.955 1.00 92.06 87 LEU A C 1
ATOM 679 O O . LEU A 1 87 ? 30.741 -8.205 -33.053 1.00 92.06 87 LEU A O 1
ATOM 683 N N . LYS A 1 88 ? 30.838 -8.527 -30.835 1.00 90.50 88 LYS A N 1
ATOM 684 C CA . LYS A 1 88 ? 32.262 -8.880 -30.823 1.00 90.50 88 LYS A CA 1
ATOM 685 C C . LYS A 1 88 ? 32.569 -10.181 -31.573 1.00 90.50 88 LYS A C 1
ATOM 687 O O . LYS A 1 88 ? 33.658 -10.325 -32.117 1.00 90.50 88 LYS A O 1
ATOM 692 N N . MET A 1 89 ? 31.645 -11.143 -31.576 1.00 87.62 89 MET A N 1
ATOM 693 C CA . MET A 1 89 ? 31.796 -12.365 -32.373 1.00 87.62 89 MET A CA 1
ATOM 694 C C . MET A 1 89 ? 31.647 -12.084 -33.868 1.00 87.62 89 MET A C 1
ATOM 696 O O . MET A 1 89 ? 32.432 -12.620 -34.640 1.00 87.62 89 MET A O 1
ATOM 700 N N . ILE A 1 90 ? 30.699 -11.226 -34.256 1.00 89.19 90 ILE A N 1
ATOM 701 C CA . ILE A 1 90 ? 30.484 -10.833 -35.657 1.00 89.19 90 ILE A CA 1
ATOM 702 C C . ILE A 1 90 ? 31.728 -10.131 -36.216 1.00 89.19 90 ILE A C 1
ATOM 704 O O . ILE A 1 90 ? 32.217 -10.521 -37.270 1.00 89.19 90 ILE A O 1
ATOM 708 N N . GLU A 1 91 ? 32.285 -9.164 -35.481 1.00 87.06 91 GLU A N 1
ATOM 709 C CA . GLU A 1 91 ? 33.498 -8.433 -35.887 1.00 87.06 91 GLU A CA 1
ATOM 710 C C . GLU A 1 91 ? 34.701 -9.376 -36.077 1.00 87.06 91 GLU A C 1
ATOM 712 O O . GLU A 1 91 ? 35.414 -9.295 -37.073 1.00 87.06 91 GLU A O 1
ATOM 717 N N . LEU A 1 92 ? 34.882 -10.340 -35.166 1.00 85.94 92 LEU A N 1
ATOM 718 C CA . LEU A 1 92 ? 35.933 -11.358 -35.276 1.00 85.94 92 LEU A CA 1
ATOM 719 C C . LEU A 1 92 ? 35.738 -12.271 -36.504 1.00 85.94 92 LEU A C 1
ATOM 721 O O . LEU A 1 92 ? 36.708 -12.750 -37.094 1.00 85.94 92 LEU A O 1
ATOM 725 N N . GLU A 1 93 ? 34.489 -12.573 -36.857 1.00 80.62 93 GLU A N 1
ATOM 726 C CA . GLU A 1 93 ? 34.154 -13.442 -37.985 1.00 80.62 93 GLU A CA 1
ATOM 727 C C . GLU A 1 93 ? 34.337 -12.721 -39.331 1.00 80.62 93 GLU A C 1
ATOM 729 O O . GLU A 1 93 ? 34.878 -13.323 -40.262 1.00 80.62 93 GLU A O 1
ATOM 734 N N . GLU A 1 94 ? 34.002 -11.426 -39.409 1.00 79.50 94 GLU A N 1
ATOM 735 C CA . GLU A 1 94 ? 34.320 -10.553 -40.551 1.00 79.50 94 GLU A CA 1
ATOM 736 C C . GLU A 1 94 ? 35.835 -10.405 -40.754 1.00 79.50 94 GLU A C 1
ATOM 738 O O . GLU A 1 94 ? 36.328 -10.653 -41.855 1.00 79.50 94 GLU A O 1
ATOM 743 N N . GLU A 1 95 ? 36.596 -10.096 -39.698 1.00 78.50 95 GLU A N 1
ATOM 744 C CA . GLU A 1 95 ? 38.055 -9.917 -39.785 1.00 78.50 95 GLU A CA 1
ATOM 745 C C . GLU A 1 95 ? 38.757 -11.209 -40.252 1.00 78.50 95 GLU A C 1
ATOM 747 O O . GLU A 1 95 ? 39.702 -11.190 -41.046 1.00 78.50 95 GLU A O 1
ATOM 752 N N . LYS A 1 96 ? 38.253 -12.374 -39.823 1.00 76.12 96 LYS A N 1
ATOM 753 C CA . LYS A 1 96 ? 38.747 -13.683 -40.273 1.00 76.12 96 LYS A CA 1
ATOM 754 C C . LYS A 1 96 ? 38.388 -13.983 -41.736 1.00 76.12 96 LYS A C 1
ATOM 756 O O . LYS A 1 96 ? 39.173 -14.642 -42.425 1.00 76.12 96 LYS A O 1
ATOM 761 N N . ALA A 1 97 ? 37.220 -13.546 -42.205 1.00 74.88 97 ALA A N 1
ATOM 762 C CA . ALA A 1 97 ? 36.808 -13.709 -43.597 1.00 74.88 97 ALA A CA 1
ATOM 763 C C . ALA A 1 97 ? 37.653 -12.835 -44.539 1.00 74.88 97 ALA A C 1
ATOM 765 O O . ALA A 1 97 ? 38.093 -13.321 -45.579 1.00 74.88 97 ALA A O 1
ATOM 766 N N . GLU A 1 98 ? 37.960 -11.597 -44.142 1.00 68.69 98 GLU A N 1
ATOM 767 C CA . GLU A 1 98 ? 38.789 -10.667 -44.923 1.00 68.69 98 GLU A CA 1
ATOM 768 C C . GLU A 1 98 ? 40.275 -11.081 -44.962 1.00 68.69 98 GLU A C 1
ATOM 770 O O . GLU A 1 98 ? 40.961 -10.884 -45.963 1.00 68.69 98 GLU A O 1
ATOM 775 N N . ALA A 1 99 ? 40.776 -11.738 -43.909 1.00 69.94 99 ALA A N 1
ATOM 776 C CA . ALA A 1 99 ? 42.149 -12.249 -43.849 1.00 69.94 99 ALA A CA 1
ATOM 777 C C . ALA A 1 99 ? 42.399 -13.533 -44.674 1.00 69.94 99 ALA A C 1
ATOM 779 O O . ALA A 1 99 ? 43.538 -14.006 -44.745 1.00 69.94 99 ALA A O 1
ATOM 780 N N . THR A 1 100 ? 41.370 -14.120 -45.294 1.00 55.06 100 THR A N 1
ATOM 781 C CA . THR A 1 100 ? 41.527 -15.275 -46.189 1.00 55.06 100 THR A CA 1
ATOM 782 C C . THR A 1 100 ? 41.814 -14.763 -47.607 1.00 55.06 100 THR A C 1
ATOM 784 O O . THR A 1 100 ? 40.934 -14.148 -48.203 1.00 55.06 100 THR A O 1
ATOM 787 N N . PRO A 1 101 ? 43.017 -14.972 -48.179 1.00 51.84 101 PRO A N 1
ATOM 788 C CA . PRO A 1 101 ? 43.331 -14.445 -49.501 1.00 51.84 101 PRO A CA 1
ATOM 789 C C . PRO A 1 101 ? 42.454 -15.133 -50.550 1.00 51.84 101 PRO A C 1
ATOM 791 O O . PRO A 1 101 ? 42.403 -16.364 -50.592 1.00 51.84 101 PRO A O 1
ATOM 794 N N . GLU A 1 102 ? 41.790 -14.345 -51.404 1.00 56.47 102 GLU A N 1
ATOM 795 C CA . GLU A 1 102 ? 41.145 -14.845 -52.619 1.00 56.47 102 GLU A CA 1
ATOM 796 C C . GLU A 1 102 ? 42.183 -15.638 -53.420 1.00 56.47 102 GLU A C 1
ATOM 798 O O . GLU A 1 102 ? 43.096 -15.079 -54.038 1.00 56.47 102 GLU A O 1
ATOM 803 N N . ALA A 1 103 ? 42.071 -16.966 -53.375 1.00 53.84 103 ALA A N 1
ATOM 804 C CA . ALA A 1 103 ? 42.773 -17.838 -54.291 1.00 53.84 103 ALA A CA 1
ATOM 805 C C . ALA A 1 103 ? 42.237 -17.516 -55.686 1.00 53.84 103 ALA A C 1
ATOM 807 O O . ALA A 1 103 ? 41.146 -17.943 -56.056 1.00 53.84 103 ALA A O 1
ATOM 808 N N . LYS A 1 104 ? 42.986 -16.699 -56.433 1.00 53.72 104 LYS A N 1
ATOM 809 C CA . LYS A 1 104 ? 42.750 -16.493 -57.856 1.00 53.72 104 LYS A CA 1
ATOM 810 C C . LYS A 1 104 ? 42.874 -17.838 -58.555 1.00 53.72 104 LYS A C 1
ATOM 812 O O . LYS A 1 104 ? 43.970 -18.361 -58.742 1.00 53.72 104 LYS A O 1
ATOM 817 N N . GLU A 1 105 ? 41.722 -18.389 -58.898 1.00 53.50 105 GLU A N 1
ATOM 818 C CA . GLU A 1 105 ? 41.558 -19.441 -59.884 1.00 53.50 105 GLU A CA 1
ATOM 819 C C . GLU A 1 105 ? 41.729 -18.777 -61.259 1.00 53.50 105 GLU A C 1
ATOM 821 O O . GLU A 1 105 ? 40.763 -18.414 -61.926 1.00 53.50 105 GLU A O 1
ATOM 826 N N . ASP A 1 106 ? 42.980 -18.513 -61.648 1.00 47.31 106 ASP A N 1
ATOM 827 C CA . ASP A 1 106 ? 43.276 -18.203 -63.043 1.00 47.31 106 ASP A CA 1
ATOM 828 C C . ASP A 1 106 ? 43.176 -19.519 -63.815 1.00 47.31 106 ASP A C 1
ATOM 830 O O . ASP A 1 106 ? 44.011 -20.419 -63.692 1.00 47.31 106 ASP A O 1
ATOM 834 N N . ALA A 1 107 ? 42.055 -19.628 -64.524 1.00 54.06 107 ALA A N 1
ATOM 835 C CA . ALA A 1 107 ? 41.674 -20.744 -65.359 1.00 54.06 107 ALA A CA 1
ATOM 836 C C . ALA A 1 107 ? 42.788 -21.103 -66.349 1.00 54.06 107 ALA A C 1
ATOM 838 O O . ALA A 1 107 ? 43.265 -20.270 -67.121 1.00 54.06 107 ALA A O 1
ATOM 839 N N . ASP A 1 108 ? 43.137 -22.384 -66.319 1.00 56.59 108 ASP A N 1
ATOM 840 C CA . ASP A 1 108 ? 43.828 -23.107 -67.373 1.00 56.59 108 ASP A CA 1
ATOM 841 C C . ASP A 1 108 ? 43.094 -22.869 -68.706 1.00 56.59 108 ASP A C 1
ATOM 843 O O . ASP A 1 108 ? 41.923 -23.230 -68.859 1.00 56.59 108 ASP A O 1
ATOM 847 N N . ALA A 1 109 ? 43.759 -22.195 -69.644 1.00 59.75 109 ALA A N 1
ATOM 848 C CA . ALA A 1 109 ? 43.291 -22.004 -71.010 1.00 59.75 109 ALA A CA 1
ATOM 849 C C . ALA A 1 109 ? 44.374 -22.517 -71.968 1.00 59.75 109 ALA A C 1
ATOM 851 O O . ALA A 1 109 ? 45.385 -21.858 -72.209 1.00 59.75 109 ALA A O 1
ATOM 852 N N . ASP A 1 110 ? 44.113 -23.733 -72.436 1.00 59.75 110 ASP A N 1
ATOM 853 C CA . ASP A 1 110 ? 44.776 -24.527 -73.469 1.00 59.75 110 ASP A CA 1
ATOM 854 C C . ASP A 1 110 ? 44.920 -23.781 -74.814 1.00 59.75 110 ASP A C 1
ATOM 856 O O . ASP A 1 110 ? 43.936 -23.225 -75.309 1.00 59.75 110 ASP A O 1
ATOM 860 N N . GLU A 1 111 ? 46.130 -23.804 -75.394 1.00 53.91 111 GLU A N 1
ATOM 861 C CA . GLU A 1 111 ? 46.409 -24.002 -76.837 1.00 53.91 111 GLU A CA 1
ATOM 862 C C . GLU A 1 111 ? 47.889 -24.356 -77.100 1.00 53.91 111 GLU A C 1
ATOM 864 O O . GLU A 1 111 ? 48.791 -23.701 -76.521 1.00 53.91 111 GLU A O 1
#

Radius of gyration: 37.15 Å; chains: 1; bounding box: 69×42×109 Å

Sequence (111 aa):
MMTDFAEQLIKSPEPSFEQLVEGTKFMVSMVQASNGTEWSKRISEFEDFLGIGDEASKMVQEQKAKARILQSVLAVEDAEEAERKALKMIELEEEKAEATPEAKEDADADE

Secondary structure (DSSP, 8-state):
-THHHHHHHHTSPPPPHHHHHHHHHHHHHHHT--SHHHHHHHHHHHHHHTT-HHHHHHHHHHHHHHHHHHHHHHHHHHHHHHHHHHHHHHHHHHHHHHTS-----------

pLDDT: mean 78.83, std 12.05, range [47.31, 96.12]

Organism: Jatropha curcas (NCBI:txid180498)

Foldseek 3Di:
DVVVVVVVVVVDDDDDPVRVVVVVVLVVLLVPQPDPVSNVVSVCVVCVVVVNNVPVVVVVVVVVVVVVVVVVVVVVVVVVVVVVVVVVVVVVVVVVVVPPDPPPPPDDDDD